Protein AF-A0A8H3D854-F1 (afdb_monomer_lite)

Foldseek 3Di:
DDDDDDDDDDPPPPDPPPPDPPDDDDDDDFPQWQAPQLAPPLAPDPHGDWWAFPVLHTDPDSHFHIVVVVTGTTHHPVQAKDDPDPQEIEHADADDAPPDGSHRQQQDKDWDQACDDPNHRGIYIYRYNHHDPVGPHD

Secondary structure (DSSP, 8-state):
---------------------S----------BPPGGGSTTSSS-SSPPPEE-TTSPBPS-TTSPBGGGTSSBEE-GGGS-EEEETTEEEEEEEE--TT--HHHHTT-EEEEE--SSTTTT-EEEEEEEEE-TTS---

Radius of gyration: 20.89 Å; chains: 1; bounding box: 59×29×76 Å

Sequence (138 aa):
MKFIFSFAAAIFSSLTLVLAQSSGTTTRYWDCCKESCGWSGKASVTSPVQSCNKDSKPLTDPNTKSGCDGGPAFACANHSPWAVNDNLSYGFAAVKLQGGTEASWCCQCYELTFTSGPVQGKKMIVQATNTGGDLGNA

Organism: NCBI:txid456999

pLDDT: mean 88.42, std 17.6, range [34.31, 98.88]

InterPro domains:
  IPR000334 Glycoside hydrolase, family 45 [PF02015] (23-137)
  IPR000334 Glycoside hydrolase, family 45 [PS01140] (26-37)
  IPR036908 RlpA-like domain superfamily [G3DSA:2.40.40.10] (20-138)
  IPR036908 RlpA-like domain superfamily [SSF50685] (23-137)
  IPR052288 Glycosyl Hydrolase 45 Enzymes [PTHR39730] (7-137)

Structure (mmCIF, N/CA/C/O backbone):
data_AF-A0A8H3D854-F1
#
_entry.id   AF-A0A8H3D854-F1
#
loop_
_atom_site.group_PDB
_atom_site.id
_atom_site.type_symbol
_atom_site.label_atom_id
_atom_site.label_alt_id
_atom_site.label_comp_id
_atom_site.label_asym_id
_atom_site.label_entity_id
_atom_site.label_seq_id
_atom_site.pdbx_PDB_ins_code
_atom_site.Cartn_x
_atom_site.Cartn_y
_atom_site.Cartn_z
_atom_site.occupancy
_atom_site.B_iso_or_equiv
_atom_site.auth_seq_id
_atom_site.auth_comp_id
_atom_site.auth_asym_id
_atom_site.auth_atom_id
_atom_site.pdbx_PDB_model_num
ATOM 1 N N . MET A 1 1 ? 38.417 -12.504 56.303 1.00 38.59 1 MET A N 1
ATOM 2 C CA . MET A 1 1 ? 37.111 -11.885 55.989 1.00 38.59 1 MET A CA 1
ATOM 3 C C . MET A 1 1 ? 36.942 -11.931 54.472 1.00 38.59 1 MET A C 1
ATOM 5 O O . MET A 1 1 ? 37.677 -11.241 53.782 1.00 38.59 1 MET A O 1
ATOM 9 N N . LYS A 1 2 ? 36.125 -12.849 53.937 1.00 34.31 2 LYS A N 1
ATOM 10 C CA . LYS A 1 2 ? 35.915 -13.035 52.486 1.00 34.31 2 LYS A CA 1
ATOM 11 C C . LYS A 1 2 ? 34.606 -12.334 52.118 1.00 34.31 2 LYS A C 1
ATOM 13 O O . LYS A 1 2 ? 33.548 -12.801 52.523 1.00 34.31 2 LYS A O 1
ATOM 18 N N . PHE A 1 3 ? 34.684 -11.205 51.417 1.00 40.41 3 PHE A N 1
ATOM 19 C CA . PHE A 1 3 ? 33.507 -10.515 50.890 1.00 40.41 3 PHE A CA 1
ATOM 20 C C . PHE A 1 3 ? 33.071 -11.192 49.589 1.00 40.41 3 PHE A C 1
ATOM 22 O O . PHE A 1 3 ? 33.813 -11.204 48.610 1.00 40.41 3 PHE A O 1
ATOM 29 N N . ILE A 1 4 ? 31.882 -11.790 49.606 1.00 51.06 4 ILE A N 1
ATOM 30 C CA . ILE A 1 4 ? 31.209 -12.323 48.423 1.00 51.06 4 ILE A CA 1
ATOM 31 C C . ILE A 1 4 ? 30.334 -11.190 47.882 1.00 51.06 4 ILE A C 1
ATOM 33 O O . ILE A 1 4 ? 29.337 -10.832 48.505 1.00 51.06 4 ILE A O 1
ATOM 37 N N . PHE A 1 5 ? 30.716 -10.603 46.748 1.00 47.44 5 PHE A N 1
ATOM 38 C CA . PHE A 1 5 ? 29.849 -9.694 46.000 1.00 47.44 5 PHE A CA 1
ATOM 39 C C . PHE A 1 5 ? 28.943 -10.527 45.091 1.00 47.44 5 PHE A C 1
ATOM 41 O O . PHE A 1 5 ? 29.406 -11.145 44.136 1.00 47.44 5 PHE A O 1
ATOM 48 N N . SER A 1 6 ? 27.654 -10.570 45.423 1.00 52.62 6 SER A N 1
ATOM 49 C CA . SER A 1 6 ? 26.626 -11.204 44.598 1.00 52.62 6 SER A CA 1
ATOM 50 C C . SER A 1 6 ? 26.181 -10.216 43.516 1.00 52.62 6 SER A C 1
ATOM 52 O O . SER A 1 6 ? 25.577 -9.189 43.822 1.00 52.62 6 SER A O 1
ATOM 54 N N . PHE A 1 7 ? 26.516 -10.495 42.254 1.00 51.69 7 PHE A N 1
ATOM 55 C CA . PHE A 1 7 ? 26.024 -9.749 41.095 1.00 51.69 7 PHE A CA 1
ATOM 56 C C . PHE A 1 7 ? 24.602 -10.223 40.767 1.00 51.69 7 PHE A C 1
ATOM 58 O O . PHE A 1 7 ? 24.413 -11.256 40.128 1.00 51.69 7 PHE A O 1
ATOM 65 N N . ALA A 1 8 ? 23.590 -9.473 41.204 1.00 57.34 8 ALA A N 1
ATOM 66 C CA . ALA A 1 8 ? 22.230 -9.643 40.706 1.00 57.34 8 ALA A CA 1
ATOM 67 C C . ALA A 1 8 ? 22.134 -9.014 39.305 1.00 57.34 8 ALA A C 1
ATOM 69 O O . ALA A 1 8 ? 22.197 -7.794 39.158 1.00 57.34 8 ALA A O 1
ATOM 70 N N . ALA A 1 9 ? 22.017 -9.842 38.266 1.00 58.59 9 ALA A N 1
ATOM 71 C CA . ALA A 1 9 ? 21.772 -9.382 36.904 1.00 58.59 9 ALA A CA 1
ATOM 72 C C . ALA A 1 9 ? 20.320 -8.887 36.780 1.00 58.59 9 ALA A C 1
ATOM 74 O O . ALA A 1 9 ? 19.381 -9.682 36.790 1.00 58.59 9 ALA A O 1
ATOM 75 N N . ALA A 1 10 ? 20.124 -7.571 36.680 1.00 59.59 10 ALA A N 1
ATOM 76 C CA . ALA A 1 10 ? 18.826 -6.986 36.366 1.00 59.59 10 ALA A CA 1
ATOM 77 C C . ALA A 1 10 ? 18.528 -7.180 34.870 1.00 59.59 10 ALA A C 1
ATOM 79 O O . ALA A 1 10 ? 19.151 -6.557 34.011 1.00 59.59 10 ALA A O 1
ATOM 80 N N . ILE A 1 11 ? 17.580 -8.063 34.558 1.00 61.19 11 ILE A N 1
ATOM 81 C CA . ILE A 1 11 ? 17.068 -8.267 33.201 1.00 61.19 11 ILE A CA 1
ATOM 82 C C . ILE A 1 11 ? 16.102 -7.115 32.898 1.00 61.19 11 ILE A C 1
ATOM 84 O O . ILE A 1 11 ? 14.924 -7.169 33.246 1.00 61.19 11 ILE A O 1
ATOM 88 N N . PHE A 1 12 ? 16.596 -6.050 32.266 1.00 58.50 12 PHE A N 1
ATOM 89 C CA . PHE A 1 12 ? 15.736 -5.033 31.662 1.00 58.50 12 PHE A CA 1
ATOM 90 C C . PHE A 1 12 ? 15.136 -5.613 30.380 1.00 58.50 12 PHE A C 1
ATOM 92 O O . PHE A 1 12 ? 15.784 -5.657 29.337 1.00 58.50 12 PHE A O 1
ATOM 99 N N . SER A 1 13 ? 13.898 -6.100 30.466 1.00 58.91 13 SER A N 1
ATOM 100 C CA . SER A 1 13 ? 13.121 -6.452 29.281 1.00 58.91 13 SER A CA 1
ATOM 101 C C . SER A 1 13 ? 12.767 -5.149 28.563 1.00 58.91 13 SER A C 1
ATOM 103 O O . SER A 1 13 ? 12.005 -4.333 29.081 1.00 58.91 13 SER A O 1
ATOM 105 N N . SER A 1 14 ? 13.389 -4.897 27.414 1.00 60.50 14 SER A N 1
ATOM 106 C CA . SER A 1 14 ? 13.084 -3.746 26.569 1.00 60.50 14 SER A CA 1
ATOM 107 C C . SER A 1 14 ? 11.655 -3.883 26.045 1.00 60.50 14 SER A C 1
ATOM 109 O O . SER A 1 14 ? 11.406 -4.630 25.100 1.00 60.50 14 SER A O 1
ATOM 111 N N . LEU A 1 15 ? 10.716 -3.181 26.677 1.00 55.84 15 LEU A N 1
ATOM 112 C CA . LEU A 1 15 ? 9.353 -3.032 26.189 1.00 55.84 15 LEU A CA 1
ATOM 113 C C . LEU A 1 15 ? 9.397 -2.147 24.937 1.00 55.84 15 LEU A C 1
ATOM 115 O O . LEU A 1 15 ? 9.501 -0.924 25.026 1.00 55.84 15 LEU A O 1
ATOM 119 N N . THR A 1 16 ? 9.365 -2.760 23.758 1.00 54.34 16 THR A N 1
ATOM 120 C CA . THR A 1 16 ? 9.158 -2.043 22.501 1.00 54.34 16 THR A CA 1
ATOM 121 C C . THR A 1 16 ? 7.733 -1.501 22.487 1.00 54.34 16 THR A C 1
ATOM 123 O O . THR A 1 16 ? 6.776 -2.223 22.213 1.00 54.34 16 THR A O 1
ATOM 126 N N . LEU A 1 17 ? 7.576 -0.214 22.807 1.00 48.53 17 LEU A N 1
ATOM 127 C CA . LEU A 1 17 ? 6.325 0.495 22.562 1.00 48.53 17 LEU A CA 1
ATOM 128 C C . LEU A 1 17 ? 6.107 0.531 21.043 1.00 48.53 17 LEU A C 1
ATOM 130 O O . LEU A 1 17 ? 6.787 1.266 20.327 1.00 48.53 17 LEU A O 1
ATOM 134 N N . VAL A 1 18 ? 5.175 -0.278 20.540 1.00 51.38 18 VAL A N 1
ATOM 135 C CA . VAL A 1 18 ? 4.669 -0.125 19.175 1.00 51.38 18 VAL A CA 1
ATOM 136 C C . VAL A 1 18 ? 3.830 1.149 19.171 1.00 51.38 18 VAL A C 1
ATOM 138 O O . VAL A 1 18 ? 2.668 1.141 19.571 1.00 51.38 18 VAL A O 1
ATOM 141 N N . LEU A 1 19 ? 4.435 2.266 18.767 1.00 50.78 19 LEU A N 1
ATOM 142 C CA . LEU A 1 19 ? 3.723 3.509 18.477 1.00 50.78 19 LEU A CA 1
ATOM 143 C C . LEU A 1 19 ? 2.948 3.327 17.166 1.00 50.78 19 LEU A C 1
ATOM 145 O O . LEU A 1 19 ? 3.335 3.836 16.119 1.00 50.78 19 LEU A O 1
ATOM 149 N N . ALA A 1 20 ? 1.871 2.545 17.207 1.00 54.12 20 ALA A N 1
ATOM 150 C CA . ALA A 1 20 ? 0.862 2.614 16.166 1.00 54.12 20 ALA A CA 1
ATOM 151 C C . ALA A 1 20 ? 0.132 3.953 16.319 1.00 54.12 20 ALA A C 1
ATOM 153 O O . ALA A 1 20 ? -0.239 4.344 17.429 1.00 54.12 20 ALA A O 1
ATOM 154 N N . GLN A 1 21 ? -0.064 4.660 15.209 1.00 60.97 21 GLN A N 1
ATOM 155 C CA . GLN A 1 21 ? -0.956 5.810 15.161 1.00 60.97 21 GLN A CA 1
ATOM 156 C C . GLN A 1 21 ? -2.318 5.395 15.743 1.00 60.97 21 GLN A C 1
ATOM 158 O O . GLN A 1 21 ? -2.939 4.444 15.271 1.00 60.97 21 GLN A O 1
ATOM 163 N N . SER A 1 22 ? -2.752 6.063 16.813 1.00 74.69 22 SER A N 1
ATOM 164 C CA . SER A 1 22 ? -3.894 5.617 17.626 1.00 74.69 22 SER A CA 1
ATOM 165 C C . SER A 1 22 ? -5.250 5.864 16.962 1.00 74.69 22 SER A C 1
ATOM 167 O O . SER A 1 22 ? -6.252 5.268 17.354 1.00 74.69 22 SER A O 1
ATOM 169 N N . SER A 1 23 ? -5.291 6.737 15.955 1.00 87.44 23 SER A N 1
ATOM 170 C CA . SER A 1 23 ? -6.486 7.042 15.174 1.00 87.44 23 SER A CA 1
ATOM 171 C C . SER A 1 23 ? -6.101 7.568 13.795 1.00 87.44 23 SER A C 1
ATOM 173 O O . SER A 1 23 ? -5.081 8.233 13.645 1.00 87.44 23 SER A O 1
ATOM 175 N N . GLY A 1 24 ? -6.921 7.290 12.789 1.00 90.06 24 GLY A N 1
ATOM 176 C CA . GLY A 1 24 ? -6.709 7.774 11.432 1.00 90.06 24 GLY A CA 1
ATOM 177 C C . GLY A 1 24 ? -8.032 7.913 10.695 1.00 90.06 24 GLY A C 1
ATOM 178 O O . GLY A 1 24 ? -9.062 7.397 11.131 1.00 90.06 24 GLY A O 1
ATOM 179 N N . THR A 1 25 ? -7.997 8.617 9.569 1.00 92.75 25 THR A N 1
ATOM 180 C CA . THR A 1 25 ? -9.140 8.727 8.658 1.00 92.75 25 THR A CA 1
ATOM 181 C C . THR A 1 25 ? -8.900 7.833 7.453 1.00 92.75 25 THR A C 1
ATOM 183 O O . THR A 1 25 ? -7.782 7.747 6.952 1.00 92.75 25 THR A O 1
ATOM 186 N N . THR A 1 26 ? -9.951 7.171 6.978 1.00 94.94 26 THR A N 1
ATOM 187 C CA . THR A 1 26 ? -9.887 6.341 5.774 1.00 94.94 26 THR A CA 1
ATOM 188 C C . THR A 1 26 ? -10.649 6.999 4.631 1.00 94.94 26 THR A C 1
ATOM 190 O O . THR A 1 26 ? -11.667 7.664 4.826 1.00 94.94 26 THR A O 1
ATOM 193 N N . THR A 1 27 ? -10.147 6.803 3.419 1.00 95.00 27 THR A N 1
ATOM 194 C CA . THR A 1 27 ? -10.849 7.076 2.162 1.00 95.00 27 THR A CA 1
ATOM 195 C C . THR A 1 27 ? -10.909 5.774 1.353 1.00 95.00 27 THR A C 1
ATOM 197 O O . THR A 1 27 ? -10.594 4.701 1.868 1.00 95.00 27 THR A O 1
ATOM 200 N N . ARG A 1 28 ? -11.349 5.830 0.092 1.00 96.25 28 ARG A N 1
ATOM 201 C CA . ARG A 1 28 ? -11.334 4.687 -0.834 1.00 96.25 28 ARG A CA 1
ATOM 202 C C . ARG A 1 28 ? -10.831 5.147 -2.196 1.00 96.25 28 ARG A C 1
ATOM 204 O O . ARG A 1 28 ? -11.217 6.229 -2.635 1.00 96.25 28 ARG A O 1
ATOM 211 N N . TYR A 1 29 ? -10.005 4.340 -2.855 1.00 96.81 29 TYR A N 1
ATOM 212 C CA . TYR A 1 29 ? -9.471 4.654 -4.179 1.00 96.81 29 TYR A CA 1
ATOM 213 C C . TYR A 1 29 ? -9.120 3.379 -4.956 1.00 96.81 29 TYR A C 1
ATOM 215 O O . TYR A 1 29 ? -8.912 2.322 -4.361 1.00 96.81 29 TYR A O 1
ATOM 223 N N . TRP A 1 30 ? -9.072 3.508 -6.280 1.00 97.81 30 TRP A N 1
ATOM 224 C CA . TRP A 1 30 ? -8.449 2.567 -7.206 1.00 97.81 30 TRP A CA 1
ATOM 225 C C . TRP A 1 30 ? -8.153 3.332 -8.502 1.00 97.81 30 TRP A C 1
ATOM 227 O O . TRP A 1 30 ? -9.056 3.576 -9.299 1.00 97.81 30 TRP A O 1
ATOM 237 N N . ASP A 1 31 ? -6.911 3.774 -8.686 1.00 97.12 31 ASP A N 1
ATOM 238 C CA . ASP A 1 31 ? -6.478 4.582 -9.841 1.00 97.12 31 ASP A CA 1
ATOM 239 C C . ASP A 1 31 ? -5.750 3.757 -10.921 1.00 97.12 31 ASP A C 1
ATOM 241 O O . ASP A 1 31 ? -5.398 4.281 -11.975 1.00 97.12 31 ASP A O 1
ATOM 245 N N . CYS A 1 32 ? -5.559 2.455 -10.673 1.00 98.06 32 CYS A N 1
ATOM 246 C CA . CYS A 1 32 ? -4.759 1.518 -11.470 1.00 98.06 32 CYS A CA 1
ATOM 247 C C . CYS A 1 32 ? -3.261 1.855 -11.568 1.00 98.06 32 CYS A C 1
ATOM 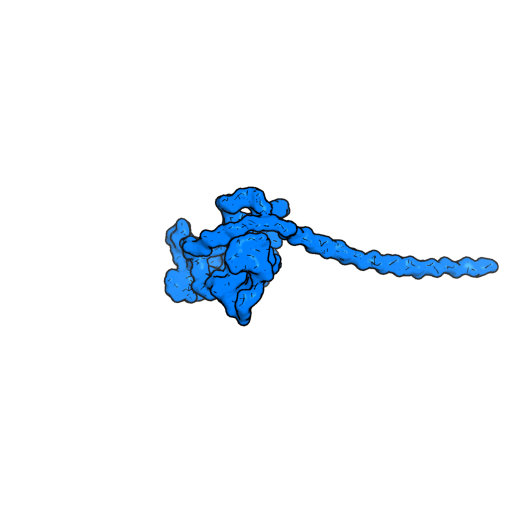249 O O . CYS A 1 32 ? -2.529 1.101 -12.211 1.00 98.06 32 CYS A O 1
ATOM 251 N N . CYS A 1 33 ? -2.778 2.939 -10.964 1.00 98.19 33 CYS A N 1
ATOM 252 C CA . CYS A 1 33 ? -1.376 3.316 -11.041 1.00 98.19 33 CYS A CA 1
ATOM 253 C C . CYS A 1 33 ? -0.492 2.231 -10.422 1.00 98.19 33 CYS A C 1
ATOM 255 O O . CYS A 1 33 ? -0.899 1.518 -9.506 1.00 98.19 33 CYS A O 1
ATOM 257 N N . LYS A 1 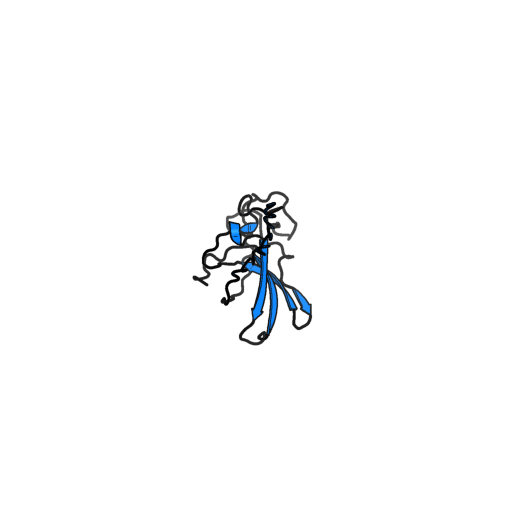34 ? 0.748 2.119 -10.905 1.00 98.38 34 LYS A N 1
ATOM 258 C CA . LYS A 1 34 ? 1.770 1.346 -10.195 1.00 98.38 34 LYS A CA 1
ATOM 259 C C . LYS A 1 34 ? 1.926 1.910 -8.783 1.00 98.38 34 LYS A C 1
ATOM 261 O O . LYS A 1 34 ? 2.193 3.102 -8.624 1.00 98.38 34 LYS A O 1
ATOM 266 N N . GLU A 1 35 ? 1.826 1.050 -7.782 1.00 98.19 35 GLU A N 1
ATOM 267 C CA . GLU A 1 35 ? 1.911 1.446 -6.385 1.00 98.19 35 GLU A CA 1
ATOM 268 C C . GLU A 1 35 ? 3.339 1.876 -6.007 1.00 98.19 35 GLU A C 1
ATOM 270 O O . GLU A 1 35 ? 4.330 1.299 -6.471 1.00 98.19 35 GLU A O 1
ATOM 275 N N . SER A 1 36 ? 3.477 2.900 -5.157 1.00 97.75 36 SER A N 1
ATOM 276 C CA . SER A 1 36 ? 4.780 3.511 -4.874 1.00 97.75 36 SER A CA 1
ATOM 277 C C . SER A 1 36 ? 5.770 2.561 -4.193 1.00 97.75 36 SER A C 1
ATOM 279 O O . SER A 1 36 ? 6.966 2.647 -4.471 1.00 97.75 36 SER A O 1
ATOM 281 N N . CYS A 1 37 ? 5.311 1.606 -3.378 1.00 98.38 37 CYS A N 1
ATOM 282 C CA . CYS A 1 37 ? 6.173 0.583 -2.775 1.00 98.38 37 CYS A CA 1
ATOM 283 C C . CYS A 1 37 ? 6.592 -0.516 -3.769 1.00 98.38 37 CYS A C 1
ATOM 285 O O . CYS A 1 37 ? 7.350 -1.416 -3.406 1.00 98.38 37 CYS A O 1
ATOM 287 N N . GLY A 1 38 ? 6.119 -0.456 -5.019 1.00 98.06 38 GLY A N 1
ATOM 288 C CA . GLY A 1 38 ? 6.556 -1.318 -6.117 1.00 98.06 38 GLY A CA 1
ATOM 289 C C . GLY A 1 38 ? 7.857 -0.868 -6.784 1.00 98.06 38 GLY A C 1
ATOM 290 O O . GLY A 1 38 ? 8.368 -1.561 -7.660 1.00 98.06 38 GLY A O 1
ATOM 291 N N . TRP A 1 39 ? 8.412 0.284 -6.390 1.00 98.31 39 TRP A N 1
ATOM 292 C CA . TRP A 1 39 ? 9.730 0.738 -6.837 1.00 98.31 39 TRP A CA 1
ATOM 293 C C . TRP A 1 39 ? 10.855 0.147 -5.982 1.00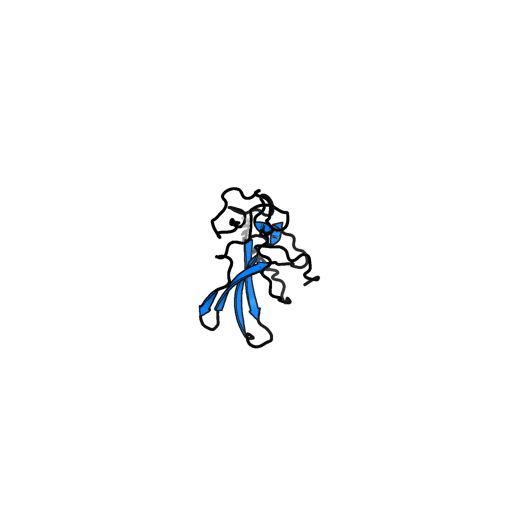 98.31 39 TRP A C 1
ATOM 295 O O . TRP A 1 39 ? 10.758 0.061 -4.756 1.00 98.31 39 TRP A O 1
ATOM 305 N N . SER A 1 40 ? 11.970 -0.194 -6.630 1.00 97.88 40 SER A N 1
ATOM 306 C CA . SER A 1 40 ? 13.182 -0.638 -5.935 1.00 97.88 40 SER A CA 1
ATOM 307 C C . SER A 1 40 ? 13.709 0.441 -4.982 1.00 97.88 40 SER A C 1
ATOM 309 O O . SER A 1 40 ? 13.691 1.628 -5.303 1.00 97.88 40 SER A O 1
ATOM 311 N N . GLY A 1 41 ? 14.217 0.029 -3.816 1.00 96.94 41 GLY A N 1
ATOM 312 C CA . GLY A 1 41 ? 14.893 0.928 -2.871 1.00 96.94 41 GLY A CA 1
ATOM 313 C C . GLY A 1 41 ? 13.976 1.806 -2.012 1.00 96.94 41 GLY A C 1
ATOM 314 O O . GLY A 1 41 ? 14.474 2.668 -1.295 1.00 96.94 41 GLY A O 1
ATOM 315 N N . LYS A 1 42 ? 12.653 1.598 -2.047 1.00 96.62 42 LYS A N 1
ATOM 316 C CA . LYS A 1 42 ? 11.698 2.357 -1.219 1.00 96.62 42 LYS A CA 1
ATOM 317 C C . LYS A 1 42 ? 11.729 1.997 0.263 1.00 96.62 42 LYS A C 1
ATOM 319 O O . LYS A 1 42 ? 11.494 2.870 1.090 1.00 96.62 42 LYS A O 1
ATOM 324 N N . ALA A 1 43 ? 12.020 0.741 0.590 1.00 97.56 43 ALA A N 1
ATOM 325 C CA . ALA A 1 43 ? 12.160 0.232 1.952 1.00 97.56 43 ALA A CA 1
ATOM 326 C C . ALA A 1 43 ? 13.077 -1.001 1.979 1.00 97.56 43 ALA A C 1
ATOM 328 O O . ALA A 1 43 ? 13.390 -1.574 0.933 1.00 97.56 43 ALA A O 1
ATOM 329 N N . SER A 1 44 ? 13.495 -1.417 3.178 1.00 97.75 44 SER A N 1
ATOM 330 C CA . SER A 1 44 ? 14.227 -2.672 3.385 1.00 97.75 44 SER A CA 1
ATOM 331 C C . SER A 1 44 ? 13.246 -3.847 3.375 1.00 97.75 44 SER A C 1
ATOM 333 O O . SER A 1 44 ? 12.640 -4.171 4.395 1.00 97.75 44 SER A O 1
ATOM 335 N N . VAL A 1 45 ? 13.043 -4.440 2.199 1.00 97.25 45 VAL A N 1
ATOM 336 C CA . VAL A 1 45 ? 12.081 -5.526 1.953 1.00 97.25 45 VAL A CA 1
ATOM 337 C C . VAL A 1 45 ? 12.734 -6.638 1.137 1.00 97.25 45 VAL A C 1
ATOM 339 O O . VAL A 1 45 ? 13.720 -6.407 0.440 1.00 97.25 45 VAL A O 1
ATOM 342 N N . THR A 1 46 ? 12.182 -7.850 1.201 1.00 97.75 46 THR A N 1
ATOM 343 C CA . THR A 1 46 ? 12.661 -8.995 0.405 1.00 97.75 46 THR A CA 1
ATOM 344 C C . THR A 1 46 ? 12.439 -8.788 -1.093 1.00 97.75 46 THR A C 1
ATOM 346 O O . THR A 1 46 ? 13.275 -9.181 -1.903 1.00 97.75 46 THR A O 1
ATOM 349 N N . SER A 1 47 ? 11.329 -8.148 -1.457 1.00 97.62 47 SER A N 1
ATOM 350 C CA . SER A 1 47 ? 11.011 -7.702 -2.812 1.00 97.62 47 SER A CA 1
ATOM 351 C C . SER A 1 47 ? 10.059 -6.501 -2.757 1.00 97.62 47 SER A C 1
ATOM 353 O O . SER A 1 47 ? 9.228 -6.445 -1.847 1.00 97.62 47 SER A O 1
ATOM 355 N N . PRO A 1 48 ? 10.129 -5.558 -3.716 1.00 98.31 48 PRO A N 1
ATOM 356 C CA . PRO A 1 48 ? 9.106 -4.528 -3.878 1.00 98.31 48 PRO A CA 1
ATOM 357 C C . PRO A 1 48 ? 7.720 -5.131 -4.136 1.00 98.31 48 PRO A C 1
ATOM 359 O O . PRO A 1 48 ? 7.594 -6.296 -4.521 1.00 98.31 48 PRO A O 1
ATOM 362 N N . VAL A 1 49 ? 6.679 -4.316 -3.964 1.00 98.50 49 VAL A N 1
ATOM 363 C CA . VAL A 1 49 ? 5.306 -4.703 -4.316 1.00 98.50 49 VAL A CA 1
ATOM 364 C C . VAL A 1 49 ? 5.225 -5.063 -5.806 1.00 98.50 49 VAL A C 1
ATOM 366 O O . VAL A 1 49 ? 5.746 -4.356 -6.669 1.00 98.50 49 VAL A O 1
ATOM 369 N N . GLN A 1 50 ? 4.571 -6.183 -6.107 1.00 98.62 50 GLN A N 1
ATOM 370 C CA . GLN A 1 50 ? 4.427 -6.700 -7.463 1.00 98.62 50 GLN A CA 1
ATOM 371 C C . GLN A 1 50 ? 3.516 -5.787 -8.295 1.00 98.62 50 GLN A C 1
ATOM 373 O O . GLN A 1 50 ? 2.350 -5.620 -7.966 1.00 98.62 50 GLN A O 1
ATOM 378 N N . SER A 1 51 ? 4.018 -5.248 -9.407 1.00 98.75 51 SER A N 1
ATOM 379 C CA . SER A 1 51 ? 3.175 -4.565 -10.403 1.00 98.75 51 SER A CA 1
ATOM 380 C C . SER A 1 51 ? 2.750 -5.520 -11.519 1.00 98.75 51 SER A C 1
ATOM 382 O O . SER A 1 51 ? 3.394 -6.548 -11.748 1.00 98.75 51 SER A O 1
ATOM 384 N N . CYS A 1 52 ? 1.669 -5.198 -12.222 1.00 98.88 52 CYS A N 1
ATOM 385 C CA . CYS A 1 52 ? 1.139 -6.006 -13.314 1.00 98.88 52 CYS A CA 1
ATOM 386 C C . CYS A 1 52 ? 1.046 -5.206 -14.613 1.00 98.88 52 CYS A C 1
ATOM 388 O O . CYS A 1 52 ? 0.988 -3.982 -14.607 1.00 98.88 52 CYS A O 1
ATOM 390 N N . ASN A 1 53 ? 1.008 -5.897 -15.750 1.00 98.56 53 ASN A N 1
ATOM 391 C CA . ASN A 1 53 ? 0.631 -5.274 -17.013 1.00 98.56 53 ASN A CA 1
ATOM 392 C C . ASN A 1 53 ? -0.892 -5.032 -17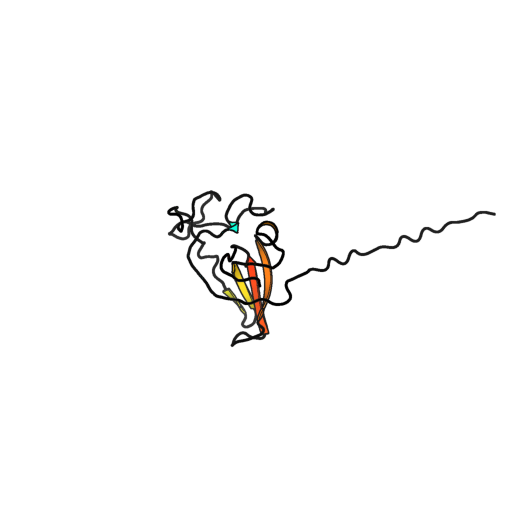.086 1.00 98.56 53 ASN A C 1
ATOM 394 O O . ASN A 1 53 ? -1.644 -5.437 -16.197 1.00 98.56 53 ASN A O 1
ATOM 398 N N . LYS A 1 54 ? -1.360 -4.417 -18.180 1.00 97.88 54 LYS A N 1
ATOM 399 C CA . LYS A 1 54 ? -2.788 -4.116 -18.418 1.00 97.88 54 LYS A CA 1
ATOM 400 C C . LYS A 1 54 ? -3.724 -5.335 -18.350 1.00 97.88 54 LYS A C 1
ATOM 402 O O . LYS A 1 54 ? -4.908 -5.180 -18.082 1.00 97.88 54 LYS A O 1
ATOM 407 N N . ASP A 1 55 ? -3.193 -6.535 -18.576 1.00 97.75 55 ASP A N 1
ATOM 408 C CA . ASP A 1 55 ? -3.935 -7.800 -18.555 1.00 97.75 55 ASP A CA 1
ATOM 409 C C . ASP A 1 55 ? -3.833 -8.491 -17.179 1.00 97.75 55 ASP A C 1
ATOM 411 O O . ASP A 1 55 ? -4.087 -9.691 -17.046 1.00 97.75 55 ASP A O 1
ATOM 415 N N . SER A 1 56 ? -3.423 -7.743 -16.144 1.00 96.69 56 SER A N 1
ATOM 416 C CA . SER A 1 56 ? -3.198 -8.226 -14.776 1.00 96.69 56 SER A CA 1
ATOM 417 C C . SER A 1 56 ? -2.193 -9.381 -14.686 1.00 96.69 56 SER A C 1
ATOM 419 O O . SER A 1 56 ? -2.326 -10.271 -13.843 1.00 96.69 56 SER A O 1
ATOM 421 N N . LYS A 1 57 ? -1.178 -9.399 -15.561 1.00 98.44 57 LYS A N 1
ATOM 422 C CA . LYS A 1 57 ? -0.065 -10.354 -15.480 1.00 98.44 57 LYS A CA 1
ATOM 423 C C . LYS A 1 57 ? 1.126 -9.734 -14.745 1.00 98.44 57 LYS A C 1
ATOM 425 O O . LYS A 1 57 ? 1.510 -8.623 -15.112 1.00 98.44 57 LYS A O 1
ATOM 430 N N . PRO A 1 58 ? 1.720 -10.429 -13.755 1.00 98.44 58 PRO A N 1
ATOM 431 C CA . PRO A 1 58 ? 2.872 -9.924 -13.010 1.00 98.44 58 PRO A CA 1
ATOM 432 C C . PRO A 1 58 ? 4.041 -9.522 -13.917 1.00 98.44 58 PRO A C 1
ATOM 434 O O . PRO A 1 58 ? 4.388 -10.246 -14.851 1.00 98.44 58 PRO A O 1
ATOM 437 N N . LEU A 1 59 ? 4.659 -8.380 -13.620 1.00 98.25 59 LEU A N 1
ATOM 438 C CA . LEU A 1 59 ? 5.871 -7.882 -14.272 1.00 98.25 59 LEU A CA 1
ATOM 439 C C . LEU A 1 59 ? 7.110 -8.225 -13.442 1.00 98.25 59 LEU A C 1
ATOM 441 O O . LEU A 1 59 ? 7.167 -7.940 -12.253 1.00 98.25 59 LEU A O 1
ATOM 445 N N . THR A 1 60 ? 8.144 -8.793 -14.052 1.00 97.31 60 THR A N 1
ATOM 446 C CA . THR A 1 60 ? 9.351 -9.198 -13.308 1.00 97.31 60 THR A CA 1
ATOM 447 C C . THR A 1 60 ? 10.286 -8.038 -12.971 1.00 97.31 60 THR A C 1
ATOM 449 O O . THR A 1 60 ? 11.097 -8.164 -12.060 1.00 97.31 60 THR A O 1
ATOM 452 N N . ASP A 1 61 ? 10.210 -6.929 -13.712 1.00 98.06 61 ASP A N 1
ATOM 453 C CA . ASP A 1 61 ? 11.057 -5.758 -13.494 1.00 98.06 61 ASP A CA 1
ATOM 454 C C . ASP A 1 61 ? 10.356 -4.719 -12.592 1.00 98.06 61 ASP A C 1
ATOM 456 O O . ASP A 1 61 ? 9.432 -4.031 -13.042 1.00 98.06 61 ASP A O 1
ATOM 460 N N . PRO A 1 62 ? 10.812 -4.533 -11.338 1.00 97.38 62 PRO A N 1
ATOM 461 C CA . PRO A 1 62 ? 10.246 -3.544 -10.423 1.00 97.38 62 PRO A CA 1
ATOM 462 C C . PRO A 1 62 ? 10.510 -2.096 -10.856 1.00 97.38 62 PRO A C 1
ATOM 464 O O . PRO A 1 62 ? 9.927 -1.176 -10.288 1.00 97.38 62 PRO A O 1
ATOM 467 N N . ASN A 1 63 ? 11.360 -1.841 -11.854 1.00 97.69 63 ASN A N 1
ATOM 468 C CA . ASN A 1 63 ? 11.645 -0.496 -12.357 1.00 97.69 63 ASN A CA 1
ATOM 469 C C . ASN A 1 63 ? 10.873 -0.158 -13.642 1.00 97.69 63 ASN A C 1
ATOM 471 O O . ASN A 1 63 ? 11.017 0.945 -14.172 1.00 97.69 63 ASN A O 1
ATOM 475 N N . THR A 1 64 ? 9.978 -1.044 -14.094 1.00 98.44 64 THR A N 1
ATOM 476 C CA . THR A 1 64 ? 9.067 -0.749 -15.203 1.00 98.44 64 THR A CA 1
ATOM 477 C C . THR A 1 64 ? 8.183 0.457 -14.863 1.00 98.44 64 THR A C 1
ATOM 479 O O . THR A 1 64 ? 7.630 0.558 -13.763 1.00 98.44 64 THR A O 1
ATOM 482 N N . LYS A 1 65 ? 8.077 1.399 -15.807 1.00 98.19 65 LYS A N 1
ATOM 483 C CA . LYS A 1 65 ? 7.391 2.686 -15.622 1.00 98.19 65 LYS A CA 1
ATOM 484 C C . LYS A 1 65 ? 5.884 2.510 -15.386 1.00 98.19 65 LYS A C 1
ATOM 486 O O . LYS A 1 65 ? 5.254 1.662 -16.017 1.00 98.19 65 LYS A O 1
ATOM 491 N N . SER A 1 66 ? 5.317 3.341 -14.509 1.00 98.56 66 SER A N 1
ATOM 492 C CA . SER A 1 66 ? 3.879 3.370 -14.202 1.00 98.56 66 SER A CA 1
ATOM 493 C C . SER A 1 66 ? 3.034 3.719 -15.427 1.00 98.56 66 SER A C 1
ATOM 495 O O . SER A 1 66 ? 3.405 4.604 -16.197 1.00 98.56 66 SER A O 1
ATOM 497 N N . GLY A 1 67 ? 1.865 3.096 -15.560 1.00 98.31 67 GLY A N 1
ATOM 498 C CA . GLY A 1 67 ? 0.831 3.439 -16.536 1.00 98.31 67 GLY A CA 1
ATOM 499 C C . GLY A 1 67 ? 0.325 4.866 -16.404 1.00 98.31 67 GLY A C 1
ATOM 500 O O . GLY A 1 67 ? 0.062 5.516 -17.412 1.00 98.31 67 GLY A O 1
ATOM 501 N N . CYS A 1 68 ? 0.316 5.401 -15.184 1.00 97.50 68 CYS A N 1
ATOM 502 C CA . CYS A 1 68 ? -0.034 6.797 -14.930 1.00 97.50 68 CYS A CA 1
ATOM 503 C C . CYS A 1 68 ? 1.035 7.791 -15.417 1.00 97.50 68 CYS A C 1
ATOM 505 O O . CYS A 1 68 ? 0.738 8.967 -15.580 1.00 97.50 68 CYS A O 1
ATOM 507 N N . ASP A 1 69 ? 2.234 7.302 -15.754 1.00 97.56 69 ASP A N 1
ATOM 508 C CA . ASP A 1 69 ? 3.300 8.073 -16.400 1.00 97.56 69 ASP A CA 1
ATOM 509 C C . ASP A 1 69 ? 3.568 7.595 -17.845 1.00 97.56 69 ASP A C 1
ATOM 511 O O . ASP A 1 69 ? 4.651 7.820 -18.397 1.00 97.56 69 ASP A O 1
ATOM 515 N N . GLY A 1 70 ? 2.619 6.887 -18.468 1.00 97.88 70 GLY A N 1
ATOM 516 C CA . GLY A 1 70 ? 2.724 6.384 -19.846 1.00 97.88 70 GLY A CA 1
ATOM 517 C C . GLY A 1 70 ? 3.544 5.098 -20.022 1.00 97.88 70 GLY A C 1
ATOM 518 O O . GLY A 1 70 ? 3.938 4.772 -21.139 1.00 97.88 70 GLY A O 1
ATOM 519 N N . GLY A 1 71 ? 3.847 4.383 -18.938 1.00 98.19 71 GLY A N 1
ATOM 520 C CA . GLY A 1 71 ? 4.464 3.055 -18.962 1.00 98.19 71 GLY A CA 1
ATOM 521 C C . GLY A 1 71 ? 3.453 1.897 -18.979 1.00 98.19 71 GLY A C 1
ATOM 522 O O . GLY A 1 71 ? 2.252 2.120 -19.098 1.00 98.19 71 GLY A O 1
ATOM 523 N N . PRO A 1 72 ? 3.911 0.636 -18.882 1.00 98.38 72 PRO A N 1
ATOM 524 C CA . PRO A 1 72 ? 3.022 -0.525 -18.910 1.00 98.38 72 PRO A CA 1
ATOM 525 C C . PRO A 1 72 ? 2.728 -1.147 -17.532 1.00 98.38 72 PRO A C 1
ATOM 527 O O . PRO A 1 72 ? 2.079 -2.190 -17.501 1.00 98.38 72 PRO A O 1
ATOM 530 N N . ALA A 1 73 ? 3.211 -0.577 -16.419 1.00 98.81 73 ALA A N 1
ATOM 531 C CA . ALA A 1 73 ? 2.998 -1.123 -15.073 1.00 98.81 73 ALA A CA 1
ATOM 532 C C . ALA A 1 73 ? 1.789 -0.502 -14.353 1.00 98.81 73 ALA A C 1
ATOM 534 O O . ALA A 1 73 ? 1.682 0.715 -14.235 1.00 98.81 73 ALA A O 1
ATOM 535 N N . PHE A 1 74 ? 0.929 -1.349 -13.805 1.00 98.75 74 PHE A N 1
ATOM 536 C CA . PHE A 1 74 ? -0.315 -1.017 -13.115 1.00 98.75 74 PHE A CA 1
ATOM 537 C C . PHE A 1 74 ? -0.400 -1.775 -11.785 1.00 98.75 74 PHE A C 1
ATOM 539 O O . PHE A 1 74 ? 0.330 -2.752 -11.578 1.00 98.75 74 PHE A O 1
ATOM 546 N N . ALA A 1 75 ? -1.323 -1.364 -10.918 1.00 98.50 75 ALA A N 1
ATOM 547 C CA . ALA A 1 75 ? -1.710 -2.150 -9.751 1.00 98.50 75 ALA A CA 1
ATOM 548 C C . ALA A 1 75 ? -2.238 -3.533 -10.170 1.00 98.50 75 ALA A C 1
ATOM 550 O O . ALA A 1 75 ? -3.018 -3.658 -11.119 1.00 98.50 75 ALA A O 1
ATOM 551 N N . CYS A 1 76 ? -1.820 -4.588 -9.471 1.00 98.62 76 CYS A N 1
ATOM 552 C CA . CYS A 1 76 ? -2.304 -5.937 -9.751 1.00 98.62 76 CYS A CA 1
ATOM 553 C C . CYS A 1 76 ? -3.734 -6.138 -9.230 1.00 98.62 76 CYS A C 1
ATOM 555 O O . CYS A 1 76 ? -4.061 -5.760 -8.110 1.00 98.62 76 CYS A O 1
ATOM 557 N N . ALA A 1 77 ? -4.595 -6.817 -9.996 1.00 98.31 77 ALA A N 1
ATOM 558 C CA . ALA A 1 77 ? -5.981 -7.071 -9.583 1.00 98.31 77 ALA A CA 1
ATOM 559 C C . ALA A 1 77 ? -6.103 -7.898 -8.284 1.00 98.31 77 ALA A C 1
ATOM 561 O O . ALA A 1 77 ? -7.077 -7.753 -7.545 1.00 98.31 77 ALA A O 1
ATOM 562 N N . ASN A 1 78 ? -5.112 -8.740 -7.970 1.00 98.12 78 ASN A N 1
ATOM 563 C CA . ASN A 1 78 ? -5.057 -9.478 -6.704 1.00 98.12 78 ASN A CA 1
ATOM 564 C C . ASN A 1 78 ? -4.706 -8.591 -5.493 1.00 98.12 78 ASN A C 1
ATOM 566 O O . ASN A 1 78 ? -4.752 -9.083 -4.371 1.00 98.12 78 ASN A O 1
ATOM 570 N N . HIS A 1 79 ? -4.428 -7.299 -5.693 1.00 98.31 79 HIS A N 1
ATOM 571 C CA . HIS A 1 79 ? -4.353 -6.298 -4.627 1.00 98.31 79 HIS A CA 1
ATOM 572 C C . HIS A 1 79 ? -5.738 -5.742 -4.233 1.00 98.31 79 HIS A C 1
ATOM 574 O O . HIS A 1 79 ? -5.859 -4.667 -3.645 1.00 98.31 79 HIS A O 1
ATOM 580 N N . SER A 1 80 ? -6.804 -6.480 -4.550 1.00 98.56 80 SER A N 1
ATOM 581 C CA . SER A 1 80 ? -8.172 -6.197 -4.106 1.00 98.56 80 SER A CA 1
ATOM 582 C C . SER A 1 80 ? -8.405 -6.676 -2.664 1.00 98.56 80 SER A C 1
ATOM 584 O O . SER A 1 80 ? -7.808 -7.669 -2.245 1.00 98.56 80 SER A O 1
ATOM 586 N N . PRO A 1 81 ? -9.293 -6.024 -1.892 1.00 98.62 81 PRO A N 1
ATOM 587 C CA . PRO A 1 81 ? -9.671 -6.501 -0.567 1.00 98.62 81 PRO A CA 1
ATOM 588 C C . PRO A 1 81 ? -10.580 -7.734 -0.642 1.00 98.62 81 PRO A C 1
ATOM 590 O O . PRO A 1 81 ? -11.320 -7.922 -1.609 1.00 98.62 81 PRO A O 1
ATOM 593 N N . TRP A 1 82 ? -10.578 -8.546 0.415 1.00 98.75 82 TRP A N 1
ATOM 594 C CA . TRP A 1 82 ? -11.483 -9.687 0.553 1.00 98.75 82 TRP A CA 1
ATOM 595 C C . TRP A 1 82 ? -11.916 -9.902 2.004 1.00 98.75 82 TRP A C 1
ATOM 597 O O . TRP A 1 82 ? -11.175 -9.613 2.948 1.00 98.75 82 TRP A O 1
ATOM 607 N N . ALA A 1 83 ? -13.122 -10.439 2.183 1.00 98.69 83 ALA A N 1
ATOM 608 C CA . ALA A 1 83 ? -13.628 -10.827 3.492 1.00 98.69 83 ALA A CA 1
ATOM 609 C C . ALA A 1 83 ? -13.071 -12.198 3.898 1.00 98.69 83 ALA A C 1
ATOM 611 O O . ALA A 1 83 ? -13.083 -13.145 3.112 1.00 98.69 83 ALA A O 1
ATOM 612 N N . VAL A 1 84 ? -12.610 -12.306 5.142 1.00 98.69 84 VAL A N 1
ATOM 613 C CA . VAL A 1 84 ? -12.283 -13.586 5.790 1.00 98.69 84 VAL A CA 1
ATOM 614 C C . VAL A 1 84 ? -13.540 -14.167 6.432 1.00 98.69 84 VAL A C 1
ATOM 616 O O . VAL A 1 84 ? -13.806 -15.361 6.343 1.00 98.69 84 VAL A O 1
ATOM 619 N N . ASN A 1 85 ? -14.312 -13.303 7.088 1.00 98.38 85 ASN A N 1
ATOM 620 C CA . ASN A 1 85 ? -15.633 -13.570 7.645 1.00 98.38 85 ASN A CA 1
ATOM 621 C C . ASN A 1 85 ? -16.371 -12.233 7.823 1.00 98.38 85 ASN A C 1
ATOM 623 O O . ASN A 1 85 ? -15.849 -11.178 7.459 1.00 98.38 85 ASN A O 1
ATOM 627 N N . ASP A 1 86 ? -17.552 -12.259 8.437 1.00 98.44 86 ASP A N 1
ATOM 628 C CA . ASP A 1 86 ? -18.377 -11.063 8.625 1.00 98.44 86 ASP A CA 1
ATOM 629 C C . ASP A 1 86 ? -17.670 -9.926 9.381 1.00 98.44 86 ASP A C 1
ATOM 631 O O . ASP A 1 86 ? -18.031 -8.765 9.196 1.00 98.44 86 ASP A O 1
ATOM 635 N N . ASN A 1 87 ? -16.682 -10.216 10.233 1.00 98.38 87 ASN A N 1
ATOM 636 C CA . ASN A 1 87 ? -16.030 -9.236 11.109 1.00 98.38 87 ASN A CA 1
ATOM 637 C C . ASN A 1 87 ? -14.568 -8.937 10.758 1.00 98.38 87 ASN A C 1
ATOM 639 O O . ASN A 1 87 ? -13.999 -8.014 11.344 1.00 98.38 87 ASN A O 1
ATOM 643 N N . LEU A 1 88 ? -13.965 -9.677 9.824 1.00 98.75 88 LEU A N 1
ATOM 644 C CA . LEU A 1 88 ? -12.571 -9.503 9.424 1.00 98.75 88 LEU A CA 1
ATOM 645 C C . LEU A 1 88 ? -12.426 -9.507 7.903 1.00 98.75 88 LEU A C 1
ATOM 647 O O . LEU A 1 88 ? -12.895 -10.418 7.223 1.00 98.75 88 LEU A O 1
ATOM 651 N N . SER A 1 89 ? -11.705 -8.519 7.383 1.00 98.88 89 SER A N 1
ATOM 652 C CA . SER A 1 89 ? -11.248 -8.466 5.991 1.00 98.88 89 SER A CA 1
ATOM 653 C C . SER A 1 89 ? -9.734 -8.271 5.906 1.00 98.88 89 SER A C 1
ATOM 655 O O . SER A 1 89 ? -9.110 -7.750 6.830 1.00 98.88 89 SER A O 1
ATOM 657 N N . TYR A 1 90 ? -9.155 -8.651 4.774 1.00 98.88 90 TYR A N 1
ATOM 658 C CA . TYR A 1 90 ? -7.792 -8.296 4.392 1.00 98.88 90 TYR A CA 1
ATOM 659 C C . TYR A 1 90 ? -7.812 -7.374 3.172 1.00 98.88 90 TYR A C 1
ATOM 661 O O . TYR A 1 90 ? -8.789 -7.337 2.421 1.00 98.88 90 TYR A O 1
ATOM 669 N N . GLY A 1 91 ? -6.732 -6.631 2.960 1.00 98.75 91 GLY A N 1
ATOM 670 C CA . GLY A 1 91 ? -6.555 -5.858 1.740 1.00 98.75 91 GLY A CA 1
ATOM 671 C C . GLY A 1 91 ? -5.261 -5.062 1.715 1.00 98.75 91 GLY A C 1
ATOM 672 O O . GLY A 1 91 ? -4.277 -5.399 2.371 1.00 98.75 91 GLY A O 1
ATOM 673 N N . PHE A 1 92 ? -5.288 -3.984 0.942 1.00 98.81 92 PHE A N 1
ATOM 674 C CA . PHE A 1 92 ? -4.133 -3.154 0.632 1.00 98.81 92 PHE A CA 1
ATOM 675 C C . PHE A 1 92 ? -4.534 -1.684 0.728 1.00 98.81 92 PHE A C 1
ATOM 677 O O . PHE A 1 92 ? -5.701 -1.341 0.520 1.00 98.81 92 PHE A O 1
ATOM 684 N N . ALA A 1 93 ? -3.589 -0.814 1.073 1.00 98.06 93 ALA A N 1
ATOM 685 C CA . ALA A 1 93 ? -3.862 0.604 1.261 1.00 98.06 93 ALA A CA 1
ATOM 686 C C . ALA A 1 93 ? -2.708 1.493 0.788 1.00 98.06 93 ALA A C 1
ATOM 688 O O . ALA A 1 93 ? -1.531 1.141 0.899 1.00 98.06 93 ALA A O 1
ATOM 689 N N . ALA A 1 94 ? -3.070 2.692 0.324 1.00 97.31 94 ALA A N 1
ATOM 690 C CA . ALA A 1 94 ? -2.164 3.828 0.348 1.00 97.31 94 ALA A CA 1
ATOM 691 C C . ALA A 1 94 ? -2.159 4.418 1.760 1.00 97.31 94 ALA A C 1
ATOM 693 O O . ALA A 1 94 ? -3.229 4.635 2.330 1.00 97.31 94 ALA A O 1
ATOM 694 N N . VAL A 1 95 ? -0.980 4.684 2.318 1.00 94.25 95 VAL A N 1
ATOM 695 C CA . VAL A 1 95 ? -0.856 5.221 3.678 1.00 94.25 95 VAL A CA 1
ATOM 696 C C . VAL A 1 95 ? -0.078 6.529 3.702 1.00 94.25 95 VAL A C 1
ATOM 698 O O . VAL A 1 95 ? 0.763 6.806 2.848 1.00 94.25 95 VAL A O 1
ATOM 701 N N . LYS A 1 96 ? -0.374 7.342 4.710 1.00 91.50 96 LYS A N 1
ATOM 702 C CA . LYS A 1 96 ? 0.391 8.524 5.090 1.00 91.50 96 LYS A CA 1
ATOM 703 C C . LYS A 1 96 ? 0.325 8.601 6.607 1.00 91.50 96 LYS A C 1
ATOM 705 O O . LYS A 1 96 ? -0.724 8.921 7.148 1.00 91.50 96 LYS A O 1
ATOM 710 N N . LEU A 1 97 ? 1.415 8.224 7.267 1.00 89.75 97 LEU A N 1
ATOM 711 C CA . LEU A 1 97 ? 1.475 8.151 8.726 1.00 89.75 97 LEU A CA 1
ATOM 712 C C . LEU A 1 97 ? 2.336 9.289 9.259 1.00 89.75 97 LEU A C 1
ATOM 714 O O . LEU A 1 97 ? 3.446 9.515 8.759 1.00 89.75 97 LEU A O 1
ATOM 718 N N . GLN A 1 98 ? 1.840 10.003 10.267 1.00 87.75 98 GLN A N 1
ATOM 719 C CA . GLN A 1 98 ? 2.582 11.091 10.891 1.00 87.75 98 GLN A CA 1
ATOM 720 C C . GLN A 1 98 ? 3.955 10.621 11.400 1.00 87.75 98 GLN A C 1
ATOM 722 O O . GLN A 1 98 ? 4.082 9.591 12.057 1.00 87.75 98 GLN A O 1
ATOM 727 N N . GLY A 1 99 ? 5.005 11.386 11.086 1.00 88.06 99 GLY A N 1
ATOM 728 C CA . GLY A 1 99 ? 6.381 11.069 11.489 1.00 88.06 99 GLY A CA 1
ATOM 729 C C . GLY A 1 99 ? 7.025 9.898 10.735 1.00 88.06 99 GLY A C 1
ATOM 730 O O . GLY A 1 99 ? 8.184 9.584 10.993 1.00 88.06 99 GLY A O 1
ATOM 731 N N . GLY A 1 100 ? 6.308 9.273 9.798 1.00 89.31 100 GLY A N 1
ATOM 732 C CA . GLY A 1 100 ? 6.810 8.191 8.960 1.00 89.31 100 GLY A CA 1
ATOM 733 C C . GLY A 1 100 ? 7.293 8.647 7.582 1.00 89.31 100 GLY A C 1
ATOM 734 O O . GLY A 1 100 ? 7.044 9.762 7.119 1.00 89.31 100 GLY A O 1
ATOM 735 N N . THR A 1 101 ? 7.960 7.728 6.894 1.00 93.62 101 THR A N 1
ATOM 736 C CA . THR A 1 101 ? 8.328 7.819 5.474 1.00 93.62 101 THR A CA 1
ATOM 737 C C . THR A 1 101 ? 7.995 6.509 4.760 1.00 93.62 101 THR A C 1
ATOM 739 O O . THR A 1 101 ? 7.705 5.500 5.410 1.00 93.62 101 THR A O 1
ATOM 742 N N . GLU A 1 102 ? 8.118 6.477 3.431 1.00 95.19 102 GLU A N 1
ATOM 743 C CA . GLU A 1 102 ? 7.970 5.234 2.655 1.00 95.19 102 GLU A CA 1
ATOM 744 C C . GLU A 1 102 ? 8.866 4.112 3.175 1.00 95.19 102 GLU A C 1
ATOM 746 O O . GLU A 1 102 ? 8.416 2.975 3.292 1.00 95.19 102 GLU A O 1
ATOM 751 N N . ALA A 1 103 ? 10.083 4.444 3.610 1.00 96.56 103 ALA A N 1
ATOM 752 C CA . ALA A 1 103 ? 11.007 3.474 4.183 1.00 96.56 103 ALA A CA 1
ATOM 753 C C . ALA A 1 103 ? 10.476 2.816 5.465 1.00 96.56 103 ALA A C 1
ATOM 755 O O . ALA A 1 103 ? 10.830 1.674 5.750 1.00 96.56 103 ALA A O 1
ATOM 756 N N . SER A 1 104 ? 9.631 3.517 6.230 1.00 94.94 104 SER A N 1
ATOM 757 C CA . SER A 1 104 ? 9.045 2.988 7.465 1.00 94.94 104 SER A CA 1
ATOM 758 C C . SER A 1 104 ? 7.736 2.229 7.265 1.00 94.94 104 SER A C 1
ATOM 760 O O . SER A 1 104 ? 7.446 1.356 8.074 1.00 94.94 104 SER A O 1
ATOM 762 N N . TRP A 1 105 ? 6.940 2.545 6.234 1.00 95.44 105 TRP A N 1
ATOM 763 C CA . TRP A 1 105 ? 5.611 1.939 6.064 1.00 95.44 105 TRP A CA 1
ATOM 764 C C . TRP A 1 105 ? 5.490 0.992 4.879 1.00 95.44 105 TRP A C 1
ATOM 766 O O . TRP A 1 105 ? 4.597 0.152 4.891 1.00 95.44 105 TRP A O 1
ATOM 776 N N . CYS A 1 106 ? 6.344 1.083 3.857 1.00 97.88 106 CYS A N 1
ATOM 777 C CA . CYS A 1 106 ? 6.196 0.218 2.694 1.00 97.88 106 CYS A CA 1
ATOM 778 C C . CYS A 1 106 ? 6.273 -1.254 3.099 1.00 97.88 106 CYS A C 1
ATOM 780 O O . CYS A 1 106 ? 7.205 -1.685 3.777 1.00 97.88 106 CYS A O 1
ATOM 782 N N . CYS A 1 107 ? 5.272 -2.012 2.651 1.00 98.12 107 CYS A N 1
ATOM 783 C CA . CYS A 1 107 ? 5.049 -3.426 2.946 1.00 98.12 107 CYS A CA 1
ATOM 784 C C . CYS A 1 107 ? 4.699 -3.758 4.407 1.00 98.12 107 CYS A C 1
ATOM 786 O O . CYS A 1 107 ? 4.468 -4.933 4.700 1.00 98.12 107 CYS A O 1
ATOM 788 N N . GLN A 1 108 ? 4.599 -2.770 5.303 1.00 97.38 108 GLN A N 1
ATOM 789 C CA . GLN A 1 108 ? 4.100 -2.992 6.660 1.00 97.38 108 GLN A CA 1
ATOM 790 C C . GLN A 1 108 ? 2.604 -3.303 6.647 1.00 97.38 108 GLN A C 1
ATOM 792 O O . GLN A 1 108 ? 1.868 -2.867 5.757 1.00 97.38 108 GLN A O 1
ATOM 797 N N . CYS A 1 109 ? 2.160 -4.061 7.648 1.00 97.81 109 CYS A N 1
ATOM 798 C CA . CYS A 1 109 ? 0.758 -4.412 7.835 1.00 97.81 109 CYS A CA 1
ATOM 799 C C . CYS A 1 109 ? 0.174 -3.697 9.055 1.00 97.81 109 CYS A C 1
ATOM 801 O O . CYS A 1 109 ? 0.818 -3.618 10.100 1.00 97.81 109 CYS A O 1
ATOM 803 N N . TYR A 1 110 ? -1.066 -3.230 8.929 1.00 96.56 110 TYR A N 1
ATOM 804 C CA . TYR A 1 110 ? -1.788 -2.523 9.984 1.00 96.56 110 TYR A CA 1
ATOM 805 C C . TYR A 1 110 ? -3.153 -3.167 10.196 1.00 96.56 110 TYR A C 1
ATOM 807 O O . TYR A 1 110 ? -3.886 -3.387 9.233 1.00 96.56 110 TYR A O 1
ATOM 815 N N . GLU A 1 111 ? -3.509 -3.446 11.450 1.00 97.12 111 GLU A N 1
ATOM 816 C CA . GLU A 1 111 ? -4.880 -3.804 11.816 1.00 97.12 111 GLU A CA 1
ATOM 817 C C . GLU A 1 111 ? -5.675 -2.527 12.088 1.00 97.12 111 GLU A C 1
ATOM 819 O O . GLU A 1 111 ? -5.372 -1.763 13.002 1.00 97.12 111 GLU A O 1
ATOM 824 N N . LEU A 1 112 ? -6.717 -2.313 11.296 1.00 97.19 112 LEU A N 1
ATOM 825 C CA . LEU A 1 112 ? -7.683 -1.245 11.476 1.00 97.19 112 LEU A CA 1
ATOM 826 C C . LEU A 1 112 ? -8.884 -1.797 12.237 1.00 97.19 112 LEU A C 1
ATOM 828 O O . LEU A 1 112 ? -9.434 -2.831 11.861 1.00 97.19 112 LEU A O 1
ATOM 832 N N . THR A 1 113 ? -9.328 -1.078 13.264 1.00 97.25 113 THR A N 1
ATOM 833 C CA . THR A 1 113 ? -10.652 -1.271 13.866 1.00 97.25 113 THR A CA 1
ATOM 834 C C . THR A 1 113 ? -11.493 -0.046 13.542 1.00 97.25 113 THR A C 1
ATOM 836 O O . THR A 1 113 ? -11.152 1.064 13.950 1.00 97.25 113 THR A O 1
ATOM 839 N N . PHE A 1 114 ? -12.578 -0.222 12.788 1.00 97.94 114 PHE A N 1
ATOM 840 C CA . PHE A 1 114 ? -13.410 0.906 12.374 1.00 97.94 114 PHE A CA 1
ATOM 841 C C . PHE A 1 114 ? -14.188 1.479 13.563 1.00 97.94 114 PHE A C 1
ATOM 843 O O . PHE A 1 114 ? -14.836 0.746 14.309 1.00 97.94 114 PHE A O 1
ATOM 850 N N . THR A 1 115 ? -14.166 2.801 13.723 1.00 97.12 115 THR A N 1
ATOM 851 C CA . THR A 1 115 ? -14.781 3.498 14.866 1.00 97.12 115 THR A CA 1
ATOM 852 C C . THR A 1 115 ? -16.074 4.236 14.517 1.00 97.12 115 THR A C 1
ATOM 854 O O . THR A 1 115 ? -16.708 4.788 15.413 1.00 97.12 115 THR A O 1
ATOM 857 N N . SER A 1 116 ? -16.506 4.222 13.253 1.00 97.25 116 SER A N 1
ATOM 858 C CA . SER A 1 116 ? -17.720 4.897 12.776 1.00 97.25 116 SER A CA 1
ATOM 859 C C . SER A 1 116 ? -18.320 4.216 11.533 1.00 97.25 116 SER A C 1
ATOM 861 O O . SER A 1 116 ? -17.721 3.308 10.950 1.00 97.25 116 SER A O 1
ATOM 863 N N . GLY A 1 117 ? -19.517 4.656 11.124 1.00 97.81 117 GLY A N 1
ATOM 864 C CA . GLY A 1 117 ? -20.210 4.160 9.930 1.00 97.81 117 GLY A CA 1
ATOM 865 C C . GLY A 1 117 ? -20.786 2.740 10.074 1.00 97.81 117 GLY A C 1
ATOM 866 O O . GLY A 1 117 ? -20.760 2.162 11.159 1.00 97.81 117 GLY A O 1
ATOM 867 N N . PRO A 1 118 ? -21.304 2.145 8.982 1.00 98.25 118 PRO A N 1
ATOM 868 C CA . PRO A 1 118 ? -21.967 0.833 9.014 1.00 98.25 118 PRO A CA 1
ATOM 869 C C . PRO A 1 118 ? -21.020 -0.344 9.305 1.00 98.25 118 PRO A C 1
ATOM 871 O O . PRO A 1 118 ? -21.475 -1.462 9.526 1.00 98.25 118 PRO A O 1
ATOM 874 N N . VAL A 1 119 ? -19.705 -0.107 9.289 1.00 98.06 119 VAL A N 1
ATOM 875 C CA . VAL A 1 119 ? -18.666 -1.111 9.564 1.00 98.06 119 VAL A CA 1
ATOM 876 C C . VAL A 1 119 ? -18.028 -0.943 10.944 1.00 98.06 119 VAL A C 1
ATOM 878 O O . VAL A 1 119 ? -17.041 -1.613 11.235 1.00 98.06 119 VAL A O 1
ATOM 881 N N . GLN A 1 120 ? -18.571 -0.068 11.799 1.00 98.19 120 GLN A N 1
ATOM 882 C CA . GLN A 1 120 ? -18.064 0.158 13.153 1.00 98.19 120 GLN A CA 1
ATOM 883 C C . GLN A 1 120 ? -17.887 -1.166 13.918 1.00 98.19 120 GLN A C 1
ATOM 885 O O . GLN A 1 120 ? -18.758 -2.035 13.908 1.00 98.19 120 GLN A O 1
ATOM 890 N N . GLY A 1 121 ? -16.735 -1.324 14.569 1.00 97.81 121 GLY A N 1
ATOM 891 C CA . GLY A 1 121 ? -16.351 -2.520 15.317 1.00 97.81 121 GLY A CA 1
ATOM 892 C C . GLY A 1 121 ? -15.770 -3.658 14.470 1.00 97.81 121 GLY A C 1
ATOM 893 O O . GLY A 1 121 ? -15.133 -4.548 15.030 1.00 97.81 121 GLY A O 1
ATOM 894 N N . LYS A 1 122 ? -15.928 -3.637 13.138 1.00 98.69 122 LYS A N 1
ATOM 895 C CA . LYS A 1 122 ? -15.268 -4.607 12.250 1.00 98.69 122 LYS A CA 1
ATOM 896 C C . LYS A 1 122 ? -13.781 -4.292 12.113 1.00 98.69 122 LYS A C 1
ATOM 898 O O . LYS A 1 122 ? -13.344 -3.154 12.316 1.00 98.69 122 LYS A O 1
ATOM 903 N N . LYS A 1 123 ? -13.015 -5.314 11.732 1.00 98.69 123 LYS A N 1
ATOM 904 C CA . LYS A 1 123 ? -11.569 -5.234 11.547 1.00 98.69 123 LYS A CA 1
ATOM 905 C C . LYS A 1 123 ? -11.169 -5.406 10.090 1.00 98.69 123 LYS A C 1
ATOM 907 O O . LYS A 1 123 ? -11.762 -6.200 9.358 1.00 98.69 123 LYS A O 1
ATOM 912 N N . MET A 1 124 ? -10.119 -4.702 9.688 1.00 98.75 124 MET A N 1
ATOM 913 C CA . MET A 1 124 ? -9.464 -4.910 8.402 1.00 98.75 124 MET A CA 1
ATOM 914 C C . MET A 1 124 ? -7.954 -4.853 8.575 1.00 98.75 124 MET A C 1
ATOM 916 O O . MET A 1 124 ? -7.439 -3.875 9.105 1.00 98.75 124 MET A O 1
ATOM 920 N N . ILE A 1 125 ? -7.242 -5.880 8.124 1.00 98.62 125 ILE A N 1
ATOM 921 C CA . ILE A 1 125 ? -5.779 -5.867 8.106 1.00 98.62 125 ILE A CA 1
ATOM 922 C C . ILE A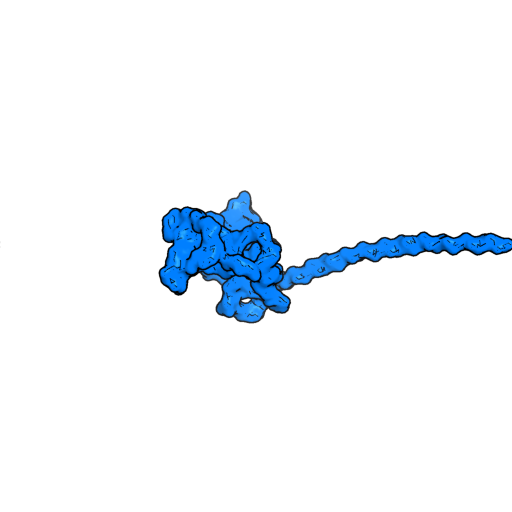 1 125 ? -5.324 -5.489 6.698 1.00 98.62 125 ILE A C 1
ATOM 924 O O . ILE A 1 125 ? -5.697 -6.144 5.724 1.00 98.62 125 ILE A O 1
ATOM 928 N N . VAL A 1 126 ? -4.532 -4.427 6.588 1.00 98.56 126 VAL A N 1
ATOM 929 C CA . VAL A 1 126 ? -4.072 -3.892 5.302 1.00 98.56 126 VAL A CA 1
ATOM 930 C C . VAL A 1 126 ? -2.558 -3.910 5.197 1.00 98.56 126 VAL A C 1
ATOM 932 O O . VAL A 1 126 ? -1.878 -3.542 6.152 1.00 98.56 126 VAL A O 1
ATOM 935 N N . GLN A 1 127 ? -2.033 -4.277 4.029 1.00 98.69 127 GLN A N 1
ATOM 936 C CA . GLN A 1 127 ? -0.644 -4.001 3.672 1.00 98.69 127 GLN A CA 1
ATOM 937 C C . GLN A 1 127 ? -0.533 -2.609 3.035 1.00 98.69 127 GLN A C 1
ATOM 939 O O . GLN A 1 127 ? -1.280 -2.275 2.114 1.00 98.69 127 GLN A O 1
ATOM 944 N N . ALA A 1 128 ? 0.422 -1.803 3.494 1.00 97.88 128 ALA A N 1
ATOM 945 C CA . ALA A 1 128 ? 0.757 -0.531 2.867 1.00 97.88 128 ALA A CA 1
ATOM 946 C C . ALA A 1 128 ? 1.562 -0.760 1.577 1.00 97.88 128 ALA A C 1
ATOM 948 O O . ALA A 1 128 ? 2.743 -1.114 1.619 1.00 97.88 128 ALA A O 1
ATOM 949 N N . THR A 1 129 ? 0.917 -0.558 0.428 1.00 98.50 129 THR A N 1
ATOM 950 C CA . THR A 1 129 ? 1.526 -0.742 -0.903 1.00 98.50 129 THR A CA 1
ATOM 951 C C . THR A 1 129 ? 1.845 0.567 -1.604 1.00 98.50 129 THR A C 1
ATOM 953 O O . THR A 1 129 ? 2.646 0.588 -2.536 1.00 98.50 129 THR A O 1
ATOM 956 N N . ASN A 1 130 ? 1.246 1.665 -1.156 1.00 97.62 130 ASN A N 1
ATOM 957 C CA . ASN A 1 130 ? 1.371 2.968 -1.787 1.00 97.62 130 ASN A CA 1
ATOM 958 C C . ASN A 1 130 ? 1.450 4.082 -0.734 1.00 97.62 130 ASN A C 1
ATOM 960 O O . ASN A 1 130 ? 1.092 3.887 0.430 1.00 97.62 130 ASN A O 1
ATOM 964 N N . THR A 1 131 ? 1.858 5.272 -1.160 1.00 93.69 131 THR A N 1
ATOM 965 C CA . THR A 1 131 ? 1.800 6.492 -0.351 1.00 93.69 131 THR A CA 1
ATOM 966 C C . THR A 1 131 ? 0.646 7.369 -0.803 1.00 93.69 131 THR A C 1
ATOM 968 O O . THR A 1 131 ? 0.548 7.722 -1.975 1.00 93.69 131 THR A O 1
ATOM 971 N N . GLY A 1 132 ? -0.210 7.778 0.131 1.00 79.88 132 GLY A N 1
ATOM 972 C CA . GLY A 1 132 ? -1.274 8.737 -0.156 1.00 79.88 132 GLY A CA 1
ATOM 973 C C . GLY A 1 132 ? -0.758 10.171 -0.064 1.00 79.88 132 GLY A C 1
ATOM 974 O O . GLY A 1 132 ? -0.825 10.772 1.003 1.00 79.88 132 GLY A O 1
ATOM 975 N N . GLY A 1 133 ? -0.217 10.711 -1.160 1.00 67.06 133 GLY A N 1
ATOM 976 C CA . GLY A 1 133 ? 0.330 12.077 -1.204 1.00 67.06 133 GLY A CA 1
ATOM 977 C C . GLY A 1 133 ? -0.697 13.174 -0.890 1.00 67.06 133 GLY A C 1
ATOM 978 O O . GLY A 1 133 ? -0.348 14.155 -0.239 1.00 67.06 133 GLY A O 1
ATOM 979 N N . ASP A 1 134 ? -1.956 12.950 -1.279 1.00 61.16 134 ASP A N 1
ATOM 980 C CA . ASP A 1 134 ? -3.086 13.871 -1.073 1.00 61.16 134 ASP A CA 1
ATOM 981 C C . ASP A 1 134 ? -3.859 13.609 0.227 1.00 61.16 134 ASP A C 1
ATOM 983 O O . ASP A 1 134 ? -4.847 14.283 0.533 1.00 61.16 134 ASP A O 1
ATOM 987 N N . LEU A 1 135 ? -3.442 12.608 1.005 1.00 59.12 135 LEU A N 1
ATOM 988 C CA . LEU A 1 135 ? -3.981 12.411 2.340 1.00 59.12 135 LEU A CA 1
ATOM 989 C C . LEU A 1 135 ? -3.354 13.498 3.218 1.00 59.12 135 LEU A C 1
ATOM 991 O O . LEU A 1 135 ? -2.129 13.602 3.299 1.00 59.12 135 LEU A O 1
ATOM 995 N N . GLY A 1 136 ? -4.186 14.339 3.840 1.00 57.88 136 GLY A N 1
ATOM 996 C CA . GLY A 1 136 ? -3.721 15.327 4.816 1.00 57.88 136 GLY A CA 1
ATOM 997 C C . GLY A 1 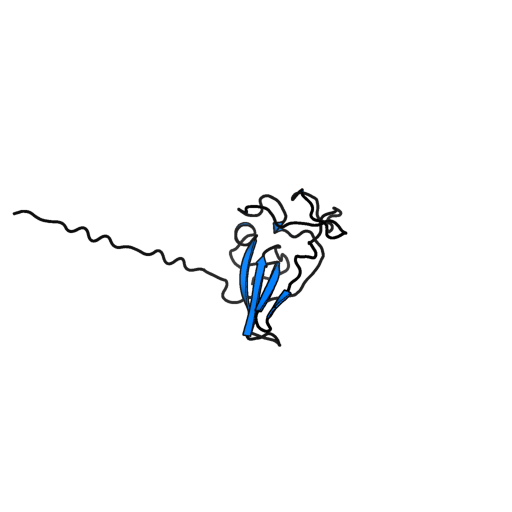136 ? -2.892 14.681 5.934 1.00 57.88 136 GLY A C 1
ATOM 998 O O . GLY A 1 136 ? -2.752 13.462 6.000 1.00 57.88 136 GLY A O 1
ATOM 999 N N . ASN A 1 137 ? -2.338 15.487 6.842 1.00 54.88 137 ASN A N 1
ATOM 1000 C CA . ASN A 1 137 ? -1.636 14.939 8.005 1.00 54.88 137 ASN A CA 1
ATOM 1001 C C . ASN A 1 137 ? -2.641 14.156 8.868 1.00 54.88 137 ASN A C 1
ATOM 1003 O O . ASN A 1 137 ? -3.421 14.767 9.598 1.00 54.88 137 ASN A O 1
ATOM 1007 N N . ALA A 1 138 ? -2.655 12.833 8.722 1.00 50.31 138 ALA A N 1
ATOM 1008 C CA . ALA A 1 138 ? -3.362 11.906 9.590 1.00 50.31 138 ALA A CA 1
ATOM 1009 C C . ALA A 1 138 ? -2.420 11.433 10.691 1.00 50.31 138 ALA A C 1
ATOM 1011 O O . ALA A 1 138 ? -1.245 11.137 10.373 1.00 50.31 138 ALA A O 1
#